Protein 7RZB (pdb70)

Sequence (138 aa):
MKEIAQQMRGEELTQNGFTSLETSEAVSEYMNQVNADDDTTFVVINSTCGCCAAGLARPAAVAVATQNEHRPTNTVTVFAGQDKEATATMREFIQQVPSSPSYALFKGRDLVYFMPREFIEGRDINDIAMDLKDAFDENCK

B-factor: mean 36.08, std 10.9, range [20.76, 84.13]

CATH classification: 3.40.30.10

Radius of gyration: 13.45 Å; Cα contacts (8 Å, |Δi|>4): 243; chains: 1; bounding box: 29×36×35 Å

Foldseek 3Di:
DVVQVVVLVCLQVVQAAAEQQALVSLCVVLVPDDQAFKEKEWAAERDDVLNVLRRVLCSCQQRPAPFHGPHHYYYYPPVRPRNQVNVCVLVVDPDAPRKMWMDRRSHTDDIGHSVNRPPDDSVVVSVVVSVSSVVRGD

Structure (mmCIF, N/CA/C/O backbone):
data_7RZB
#
_entry.id   7RZB
#
_cell.length_a   84.882
_cell.length_b   84.882
_cell.length_c   41.037
_cell.angle_alpha   90.000
_cell.angle_beta   90.000
_cell.angle_gamma   90.000
#
_symmetry.space_group_name_H-M   'P 41 21 2'
#
loop_
_entity.id
_entity.type
_entity.pdbx_description
1 polymer 'Bacillithiol system oxidoreductase, YphP/YqiW family'
2 non-polymer '(2S)-2-{[2-(L-cysteinylamino)-2-deoxy-alpha-D-glucopyranosyl]oxy}butanedioic acid'
3 non-polymer 'PHOSPHATE ION'
4 water water
#
loop_
_atom_site.group_PDB
_atom_site.id
_atom_site.type_symbol
_atom_site.label_atom_id
_atom_site.label_alt_id
_atom_site.label_comp_id
_atom_site.label_asym_id
_ato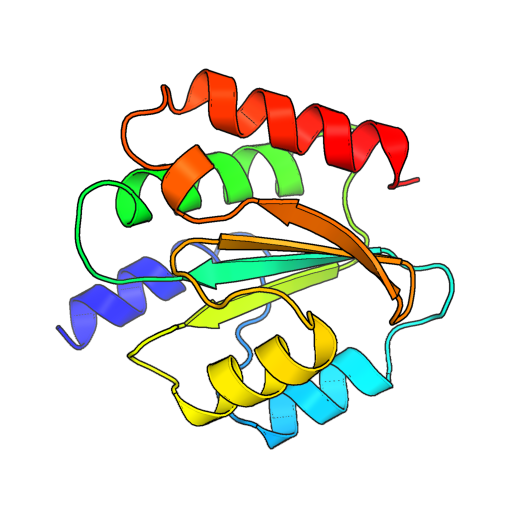m_site.label_entity_id
_atom_site.label_seq_id
_atom_site.pdbx_PDB_ins_code
_atom_site.Cartn_x
_atom_site.Cartn_y
_atom_site.Cartn_z
_atom_site.occupancy
_atom_site.B_iso_or_equiv
_atom_site.auth_seq_id
_atom_site.auth_comp_id
_atom_site.auth_asym_id
_atom_site.auth_atom_id
_atom_site.pdbx_PDB_model_num
ATOM 1 N N . MET A 1 10 ? -13.215 -11.077 15.215 1.00 51.17 8 MET A N 1
ATOM 2 C CA . MET A 1 10 ? -14.133 -10.302 14.386 1.00 55.27 8 MET A CA 1
ATOM 3 C C . MET A 1 10 ? -13.614 -8.883 14.151 1.00 55.03 8 MET A C 1
ATOM 4 O O . MET A 1 10 ? -13.798 -8.323 13.069 1.00 53.22 8 MET A O 1
ATOM 6 N N . LYS A 1 11 ? -12.969 -8.307 15.169 1.00 59.75 9 LYS A N 1
ATOM 7 C CA . LYS A 1 11 ? -12.398 -6.972 15.028 1.00 54.39 9 LYS A CA 1
ATOM 8 C C . LYS A 1 11 ? -11.360 -6.943 13.916 1.00 52.78 9 LYS A C 1
ATOM 9 O O . LYS A 1 11 ? -11.481 -6.175 12.953 1.00 51.94 9 LYS A O 1
ATOM 11 N N . GLU A 1 12 ? -10.326 -7.783 14.034 1.00 46.26 10 GLU A N 1
ATOM 12 C CA . GLU A 1 12 ? -9.280 -7.821 13.018 1.00 49.16 10 GLU A CA 1
ATOM 13 C C . GLU A 1 12 ? -9.813 -8.324 11.683 1.00 40.97 10 GLU A C 1
ATOM 14 O O . GLU A 1 12 ? -9.315 -7.917 10.625 1.00 42.85 10 GLU A O 1
ATOM 16 N N . ILE A 1 13 ? -10.811 -9.212 11.710 1.00 43.46 11 ILE A N 1
ATOM 17 C CA . ILE A 1 13 ? -11.374 -9.739 10.470 1.00 36.55 11 ILE A CA 1
ATOM 18 C C . ILE A 1 13 ? -12.091 -8.638 9.700 1.00 35.43 11 ILE A C 1
ATOM 19 O O . ILE A 1 13 ? -11.861 -8.446 8.499 1.00 32.00 11 ILE A O 1
ATOM 24 N N . ALA A 1 14 ? -12.980 -7.906 10.379 1.00 38.45 12 ALA A N 1
ATOM 25 C CA . ALA A 1 14 ? -13.709 -6.819 9.730 1.00 36.90 12 ALA A CA 1
ATOM 26 C C . ALA A 1 14 ? -12.760 -5.771 9.160 1.00 34.41 12 ALA A C 1
ATOM 27 O O . ALA A 1 14 ? -12.968 -5.272 8.047 1.00 33.39 12 ALA A O 1
ATOM 29 N N . GLN A 1 15 ? -11.700 -5.429 9.897 1.00 35.78 13 GLN A N 1
ATOM 30 C CA . GLN A 1 15 ? -10.764 -4.450 9.360 1.00 34.54 13 GLN A CA 1
ATOM 31 C C . GLN A 1 15 ? -10.044 -4.973 8.123 1.00 34.34 13 GLN A C 1
ATOM 32 O O . GLN A 1 15 ? -9.761 -4.198 7.204 1.00 32.00 13 GLN A O 1
ATOM 38 N N . GLN A 1 16 ? -9.752 -6.277 8.059 1.00 33.64 14 GLN A N 1
ATOM 39 C CA . GLN A 1 16 ? -9.158 -6.801 6.834 1.00 31.77 14 GLN A CA 1
ATOM 40 C C . GLN A 1 16 ? -10.144 -6.734 5.674 1.00 29.13 14 GLN A C 1
ATOM 41 O O . GLN A 1 16 ? -9.769 -6.367 4.553 1.00 29.59 14 GLN A O 1
ATOM 47 N N . MET A 1 17 ? -11.409 -7.082 5.922 1.00 29.96 15 MET A N 1
ATOM 48 C CA . MET A 1 17 ? -12.405 -7.010 4.861 1.00 27.27 15 MET A CA 1
ATOM 49 C C . MET A 1 17 ? -12.644 -5.577 4.414 1.00 31.89 15 MET A C 1
ATOM 50 O O . MET A 1 17 ? -12.905 -5.333 3.228 1.00 25.25 15 MET A O 1
ATOM 55 N N . ARG A 1 18 ? -12.559 -4.627 5.351 1.00 28.97 16 ARG A N 1
ATOM 56 C CA . ARG A 1 18 ? -12.629 -3.217 4.992 1.00 30.21 16 ARG A CA 1
ATOM 57 C C . ARG A 1 18 ? -11.362 -2.787 4.273 1.00 29.66 16 ARG A C 1
ATOM 58 O O . ARG A 1 18 ? -11.426 -2.074 3.266 1.00 26.58 16 ARG A O 1
ATOM 66 N N . GLY A 1 19 ? -10.206 -3.269 4.754 1.00 29.64 17 GLY A N 1
ATOM 67 C CA . GLY A 1 19 ? -8.932 -2.910 4.158 1.00 30.51 17 GLY A CA 1
ATOM 68 C C . GLY A 1 19 ? -8.788 -3.378 2.726 1.00 27.53 17 GLY A C 1
ATOM 69 O O . GLY A 1 19 ? -8.136 -2.719 1.924 1.00 27.84 17 GLY A O 1
ATOM 70 N N A GLU A 1 20 ? -9.400 -4.521 2.389 0.61 25.38 18 GLU A N 1
ATOM 71 N N B GLU A 1 20 ? -9.409 -4.505 2.369 0.39 25.44 18 GLU A N 1
ATOM 72 C CA A GLU A 1 20 ? -9.399 -4.989 1.007 0.61 27.07 18 GLU A CA 1
ATOM 73 C CA B GLU A 1 20 ? -9.321 -4.937 0.978 0.39 27.13 18 GLU A CA 1
ATOM 74 C C A GLU A 1 20 ? -9.900 -3.923 0.048 0.61 27.88 18 GLU A C 1
ATOM 75 C C B GLU A 1 20 ? -9.884 -3.888 0.030 0.39 27.89 18 GLU A C 1
ATOM 76 O O A GLU A 1 20 ? -9.436 -3.848 -1.096 0.61 28.47 18 GLU A O 1
ATOM 77 O O B GLU A 1 20 ? -9.432 -3.780 -1.117 0.39 28.50 18 GLU A O 1
ATOM 88 N N . LEU A 1 21 ? -10.855 -3.098 0.490 1.00 26.23 19 LEU A N 1
ATOM 89 C CA . LEU A 1 21 ? -11.400 -2.009 -0.312 1.00 25.55 19 LEU A CA 1
ATOM 90 C C . LEU A 1 21 ? -10.587 -0.718 -0.169 1.00 26.68 19 LEU A C 1
ATOM 91 O O . LEU A 1 21 ? -10.258 -0.084 -1.174 1.00 26.90 19 LEU A O 1
ATOM 96 N N . THR A 1 22 ? -10.237 -0.328 1.063 1.00 25.59 20 THR A N 1
ATOM 97 C CA . THR A 1 22 ? -9.532 0.937 1.258 1.00 27.05 20 THR A CA 1
ATOM 98 C C . THR A 1 22 ? -8.084 0.865 0.798 1.00 33.03 20 THR A C 1
ATOM 99 O O . THR A 1 22 ? -7.498 1.914 0.496 1.00 34.73 20 THR A O 1
ATOM 103 N N . GLN A 1 23 ? -7.489 -0.329 0.738 1.00 35.48 21 GLN A N 1
ATOM 104 C CA . GLN A 1 23 ? -6.158 -0.456 0.150 1.00 32.79 21 GLN A CA 1
ATOM 105 C C . GLN A 1 23 ? -6.194 -0.393 -1.369 1.00 33.57 21 GLN A C 1
ATOM 106 O O . GLN A 1 23 ? -5.133 -0.426 -1.999 1.00 41.17 21 GLN A O 1
ATOM 112 N N . ASN A 1 24 ? -7.381 -0.299 -1.966 1.00 28.86 22 ASN A N 1
ATOM 113 C CA . ASN A 1 24 ? -7.551 -0.274 -3.412 1.00 27.45 22 ASN A CA 1
ATOM 114 C C . ASN A 1 24 ? -8.497 0.844 -3.824 1.00 31.44 22 ASN A C 1
ATOM 115 O O . ASN A 1 24 ? -9.334 0.687 -4.723 1.00 33.50 22 ASN A O 1
ATOM 120 N N . GLY A 1 25 ? -8.382 1.994 -3.158 1.00 32.18 23 GLY A N 1
ATOM 121 C CA . GLY A 1 25 ? -8.983 3.223 -3.635 1.00 27.99 23 GLY A CA 1
ATOM 122 C C . GLY A 1 25 ? -10.369 3.549 -3.113 1.00 29.18 23 GLY A C 1
ATOM 123 O O . GLY A 1 25 ? -10.876 4.643 -3.407 1.00 31.94 23 GLY A O 1
ATOM 124 N N . PHE A 1 26 ? -11.005 2.657 -2.359 1.00 29.10 24 PHE A N 1
ATOM 125 C CA . PHE A 1 26 ? -12.346 2.944 -1.849 1.00 28.87 24 PHE A CA 1
ATOM 126 C C . PHE A 1 26 ? -12.279 3.793 -0.587 1.00 28.11 24 PHE A C 1
ATOM 127 O O . PHE A 1 26 ? -11.432 3.568 0.288 1.00 31.41 24 PHE A O 1
ATOM 135 N N . THR A 1 27 ? -13.179 4.774 -0.491 1.00 29.45 25 THR A N 1
ATOM 136 C CA . THR A 1 27 ? -13.315 5.575 0.717 1.00 30.29 25 THR A CA 1
ATOM 137 C C . THR A 1 27 ? -14.305 4.905 1.659 1.00 28.33 25 THR A C 1
ATOM 138 O O . THR A 1 27 ? -15.442 4.615 1.267 1.00 27.92 25 THR A O 1
ATOM 142 N N . SER A 1 28 ? -13.876 4.666 2.895 1.00 27.59 26 SER A N 1
ATOM 143 C CA . SER A 1 28 ? -14.720 4.046 3.911 1.00 26.38 26 SER A CA 1
ATOM 144 C C . SER A 1 28 ? -15.561 5.118 4.605 1.00 28.43 26 SER A C 1
ATOM 145 O O . SER A 1 28 ? -15.013 6.069 5.176 1.00 30.17 26 SER A O 1
ATOM 148 N N . LEU A 1 29 ? -16.885 4.968 4.562 1.00 24.93 27 LEU A N 1
ATOM 149 C CA . LEU A 1 29 ? -17.802 5.902 5.221 1.00 24.46 27 LEU A CA 1
ATOM 150 C C . LEU A 1 29 ? -18.412 5.183 6.419 1.00 29.07 27 LEU A C 1
ATOM 151 O O . LEU A 1 29 ? -19.186 4.234 6.253 1.00 27.85 27 LEU A O 1
ATOM 156 N N . GLU A 1 30 ? -18.041 5.610 7.630 1.00 27.55 28 GLU A N 1
ATOM 157 C CA . GLU A 1 30 ? -18.306 4.814 8.822 1.00 26.08 28 GLU A CA 1
ATOM 158 C C . GLU A 1 30 ? -19.249 5.467 9.820 1.00 30.48 28 GLU A C 1
ATOM 159 O O . GLU A 1 30 ? -19.532 4.865 10.864 1.00 30.76 28 GLU A O 1
ATOM 165 N N . THR A 1 31 ? -19.770 6.657 9.521 1.00 30.40 29 THR A N 1
ATOM 166 C CA . THR A 1 31 ? -20.800 7.291 10.326 1.00 29.47 29 THR A CA 1
ATOM 167 C C . THR A 1 31 ? -21.906 7.777 9.405 1.00 28.33 29 THR A C 1
ATOM 168 O O . THR A 1 31 ? -21.700 7.950 8.203 1.00 29.44 29 THR A O 1
ATOM 172 N N . SER A 1 32 ? -23.084 8.008 9.993 1.00 29.89 30 SER A N 1
ATOM 173 C CA . SER A 1 32 ? -24.169 8.659 9.261 1.00 25.35 30 SER A CA 1
ATOM 174 C C . SER A 1 32 ? -23.707 9.999 8.691 1.00 28.40 30 SER A C 1
ATOM 175 O O . SER A 1 32 ? -23.936 10.300 7.515 1.00 29.37 30 SER A O 1
ATOM 178 N N . GLU A 1 33 ? -23.032 10.811 9.512 1.00 29.77 31 GLU A N 1
ATOM 179 C CA . GLU A 1 33 ? -22.568 12.118 9.049 1.00 31.93 31 GLU A CA 1
ATOM 180 C C . GLU A 1 33 ? -21.638 11.996 7.847 1.00 26.94 31 GLU A C 1
ATOM 181 O O . GLU A 1 33 ? -21.758 12.755 6.878 1.00 29.15 31 GLU A O 1
ATOM 187 N N . ALA A 1 34 ? -20.706 11.040 7.883 1.00 28.07 32 ALA A N 1
ATOM 188 C CA . ALA A 1 34 ? -19.786 10.878 6.764 1.00 28.46 32 ALA A CA 1
ATOM 189 C C . ALA A 1 34 ? -20.525 10.540 5.473 1.00 27.84 32 ALA A C 1
ATOM 190 O O . ALA A 1 34 ? -20.142 10.997 4.391 1.00 27.52 32 ALA A O 1
ATOM 192 N N . VAL A 1 35 ? -21.568 9.712 5.558 1.00 24.79 33 VAL A N 1
ATOM 193 C CA . VAL A 1 35 ? -22.314 9.360 4.357 1.00 25.16 33 VAL A CA 1
ATOM 194 C C . VAL A 1 35 ? -23.054 10.574 3.813 1.00 25.24 33 VAL A C 1
ATOM 195 O O . VAL A 1 35 ? -23.028 10.849 2.607 1.00 26.98 33 VAL A O 1
ATOM 199 N N . SER A 1 36 ? -23.754 11.299 4.689 1.00 28.05 34 SER A N 1
ATOM 200 C CA . SER A 1 36 ? -24.455 12.507 4.257 1.00 25.90 34 SER A CA 1
ATOM 201 C C . SER A 1 36 ? -23.488 13.508 3.636 1.00 27.12 34 SER A C 1
ATOM 202 O O . SER A 1 36 ? -23.728 14.020 2.537 1.00 27.73 34 SER A O 1
ATOM 205 N N . GLU A 1 37 ? -22.378 13.780 4.324 1.00 25.02 35 GLU A N 1
ATOM 206 C CA . GLU A 1 37 ? -21.405 14.741 3.810 1.00 30.46 35 GLU A CA 1
ATOM 207 C C . GLU A 1 37 ? -20.844 14.298 2.465 1.00 31.43 35 GLU A C 1
ATOM 208 O O . GLU A 1 37 ? -20.641 15.125 1.572 1.00 35.81 35 GLU A O 1
ATOM 214 N N . TYR A 1 38 ? -20.602 12.993 2.289 1.00 25.95 36 TYR A N 1
ATOM 215 C CA . TYR A 1 38 ? -20.081 12.536 1.006 1.00 26.44 36 TYR A CA 1
ATOM 216 C C . TYR A 1 38 ? -21.146 12.602 -0.078 1.00 29.31 36 TYR A C 1
ATOM 217 O O . TYR A 1 38 ? -20.934 13.196 -1.138 1.00 29.07 36 TYR A O 1
ATOM 226 N N . MET A 1 39 ? -22.293 11.955 0.151 1.00 25.22 37 MET A N 1
ATOM 227 C CA . MET A 1 39 ? -23.275 11.830 -0.918 1.00 26.31 37 MET A CA 1
ATOM 228 C C . MET A 1 39 ? -23.934 13.164 -1.255 1.00 30.83 37 MET A C 1
ATOM 229 O O . MET A 1 39 ? -24.339 13.375 -2.402 1.00 30.53 37 MET A O 1
ATOM 234 N N . ASN A 1 40 ? -24.069 14.062 -0.284 1.00 28.89 38 ASN A N 1
ATOM 235 C CA . ASN A 1 40 ? -24.692 15.349 -0.568 1.00 28.84 38 ASN A CA 1
ATOM 236 C C . ASN A 1 40 ? -23.732 16.330 -1.219 1.00 33.77 38 ASN A C 1
ATOM 237 O O . ASN A 1 40 ? -24.141 17.460 -1.515 1.00 33.70 38 ASN A O 1
ATOM 242 N N . GLN A 1 41 ? -22.477 15.927 -1.444 1.00 31.98 39 GLN A N 1
ATOM 243 C CA . GLN A 1 41 ? -21.470 16.782 -2.054 1.00 34.53 39 GLN A CA 1
ATOM 244 C C . GLN A 1 41 ? -20.953 16.254 -3.387 1.00 36.98 39 GLN A C 1
ATOM 245 O O . GLN A 1 41 ? -20.092 16.902 -3.995 1.00 37.08 39 GLN A O 1
ATOM 251 N N . VAL A 1 42 ? -21.425 15.094 -3.854 1.00 29.29 40 VAL A N 1
ATOM 252 C CA . VAL A 1 42 ? -20.993 14.596 -5.156 1.00 33.58 40 VAL A CA 1
ATOM 253 C C . VAL A 1 42 ? -21.501 15.527 -6.253 1.00 38.72 40 VAL A C 1
ATOM 254 O O . VAL A 1 42 ? -22.577 16.132 -6.146 1.00 37.68 40 VAL A O 1
ATOM 258 N N . ASN A 1 43 ? -20.707 15.662 -7.311 1.00 41.77 41 ASN A N 1
ATOM 259 C CA . ASN A 1 43 ? -21.118 16.470 -8.450 1.00 41.05 41 ASN A CA 1
ATOM 260 C C . ASN A 1 43 ? -22.200 15.750 -9.244 1.00 40.13 41 ASN A C 1
ATOM 261 O O . ASN A 1 43 ? -22.253 14.518 -9.292 1.00 36.01 41 ASN A O 1
ATOM 266 N N . ALA A 1 44 ? -23.075 16.539 -9.875 1.00 38.17 42 ALA A N 1
ATOM 267 C CA . ALA A 1 44 ? -24.227 15.971 -10.566 1.00 38.90 42 ALA A CA 1
ATOM 268 C C . ALA A 1 44 ? -23.823 15.051 -11.708 1.00 40.62 42 ALA A C 1
ATOM 269 O O . ALA A 1 44 ? -24.580 14.139 -12.063 1.00 42.06 42 ALA A O 1
ATOM 271 N N . ASP A 1 45 ? -22.649 15.267 -12.299 1.00 47.05 43 ASP A N 1
ATOM 272 C CA . ASP A 1 45 ? -22.214 14.477 -13.443 1.00 48.18 43 ASP A CA 1
ATOM 273 C C . ASP A 1 45 ? -21.278 13.332 -13.078 1.00 44.97 43 ASP A C 1
ATOM 274 O O . ASP A 1 45 ? -20.900 12.560 -13.964 1.00 47.33 43 ASP A O 1
ATOM 279 N N A ASP A 1 46 ? -20.901 13.204 -11.811 0.68 40.13 44 ASP A N 1
ATOM 280 N N B ASP A 1 46 ? -20.877 13.196 -11.817 0.32 40.21 44 ASP A N 1
ATOM 281 C CA A ASP A 1 46 ? -19.991 12.149 -11.403 0.68 40.06 44 ASP A CA 1
ATOM 282 C CA B ASP A 1 46 ? -19.940 12.133 -11.486 0.32 40.04 44 ASP A CA 1
ATOM 283 C C A ASP A 1 46 ? -20.759 10.856 -11.130 0.68 38.62 44 ASP A C 1
ATOM 284 C C B ASP A 1 46 ? -20.680 10.885 -11.012 0.32 38.55 44 ASP A C 1
ATOM 285 O O A ASP A 1 46 ? -21.960 10.861 -10.843 0.68 35.15 44 ASP A O 1
ATOM 286 O O B ASP A 1 46 ? -21.801 10.953 -10.498 0.32 35.78 44 ASP A O 1
ATOM 295 N N . THR A 1 47 ? -20.055 9.733 -11.232 1.00 34.10 45 THR A N 1
ATOM 296 C CA . THR A 1 47 ? -20.634 8.446 -10.868 1.00 33.38 45 THR A CA 1
ATOM 297 C C . THR A 1 47 ? -20.003 7.948 -9.578 1.00 34.36 45 THR A C 1
ATOM 298 O O . THR A 1 47 ? -18.792 8.078 -9.372 1.00 33.93 45 THR A O 1
ATOM 302 N N . THR A 1 48 ? -20.838 7.385 -8.703 1.00 32.41 46 THR A N 1
ATOM 303 C CA . THR A 1 48 ? -20.392 6.930 -7.392 1.00 28.00 46 THR A CA 1
ATOM 304 C C . THR A 1 48 ? -20.782 5.471 -7.223 1.00 26.75 46 THR A C 1
ATOM 305 O O . THR A 1 48 ? -21.971 5.139 -7.218 1.00 28.38 46 THR A O 1
ATOM 309 N N . PHE A 1 49 ? -19.782 4.608 -7.094 1.00 27.81 47 PHE A N 1
ATOM 310 C CA . PHE A 1 49 ? -19.973 3.178 -6.875 1.00 25.12 47 PHE A CA 1
ATOM 311 C C . PHE A 1 49 ? -19.857 2.884 -5.382 1.00 26.84 47 PHE A C 1
ATOM 312 O O . PHE A 1 49 ? -18.874 3.278 -4.742 1.00 26.63 47 PHE A O 1
ATOM 320 N N . VAL A 1 50 ? -20.864 2.201 -4.833 1.00 24.70 48 VAL A N 1
ATOM 321 C CA . VAL A 1 50 ? -20.958 1.897 -3.409 1.00 22.23 48 VAL A CA 1
ATOM 322 C C . VAL A 1 50 ? -20.939 0.387 -3.237 1.00 21.70 48 VAL A C 1
ATOM 323 O O . VAL A 1 50 ? -21.789 -0.316 -3.796 1.00 25.11 48 VAL A O 1
ATOM 327 N N . VAL A 1 51 ? -20.002 -0.109 -2.438 1.00 22.05 49 VAL A N 1
ATOM 328 C CA . VAL A 1 51 ? -20.016 -1.501 -2.011 1.00 21.27 49 VAL A CA 1
ATOM 329 C C . VAL A 1 51 ? -20.558 -1.543 -0.593 1.00 22.50 49 VAL A C 1
ATOM 330 O O . VAL A 1 51 ? -19.981 -0.943 0.323 1.00 23.17 49 VAL A O 1
ATOM 334 N N . ILE A 1 52 ? -21.675 -2.233 -0.407 1.00 23.46 50 ILE A N 1
ATOM 335 C CA . ILE A 1 52 ? -22.185 -2.496 0.928 1.00 21.30 50 ILE A CA 1
ATOM 336 C C . ILE A 1 52 ? -21.552 -3.811 1.370 1.00 23.44 50 ILE A C 1
ATOM 337 O O . ILE A 1 52 ? -21.898 -4.881 0.864 1.00 23.26 50 ILE A O 1
ATOM 342 N N . ASN A 1 53 ? -20.579 -3.724 2.274 1.00 22.49 51 ASN A N 1
ATOM 343 C CA . ASN A 1 53 ? -19.760 -4.852 2.721 1.00 23.95 51 ASN A CA 1
ATOM 344 C C . ASN A 1 53 ? -20.482 -5.683 3.777 1.00 26.08 51 ASN A C 1
ATOM 345 O O . ASN A 1 53 ? -21.433 -5.233 4.417 1.00 27.92 51 ASN A O 1
ATOM 350 N N . SER A 1 54 ? -19.984 -6.907 3.982 1.00 24.76 52 SER A N 1
ATOM 351 C CA . SER A 1 54 ? -20.561 -7.847 4.937 1.00 25.82 52 SER A CA 1
ATOM 352 C C . SER A 1 54 ? -19.454 -8.766 5.441 1.00 27.82 52 SER A C 1
ATOM 353 O O . SER A 1 54 ? -18.478 -9.022 4.735 1.00 28.48 52 SER A O 1
ATOM 356 N N . THR A 1 55 ? -19.613 -9.256 6.668 1.00 31.96 53 THR A N 1
ATOM 357 C CA . THR A 1 55 ? -18.643 -10.195 7.238 1.00 33.32 53 THR A CA 1
ATOM 358 C C . THR A 1 55 ? -19.006 -11.651 7.027 1.00 34.47 53 THR A C 1
ATOM 359 O O . THR A 1 55 ? -18.192 -12.536 7.291 1.00 36.81 53 THR A O 1
ATOM 363 N N . CYS A 1 56 ? -20.216 -11.939 6.581 1.00 35.30 54 CYS A N 1
ATOM 364 C CA . CYS A 1 56 ? -20.667 -13.340 6.796 1.00 37.97 54 CYS A CA 1
ATOM 365 C C . CYS A 1 56 ? -21.113 -13.974 5.516 1.00 42.27 54 CYS A C 1
ATOM 366 O O . CYS A 1 56 ? -21.471 -13.319 4.583 1.00 43.03 54 CYS A O 1
ATOM 369 N N . GLY A 1 57 ? -21.073 -15.302 5.512 1.00 42.51 55 GLY A N 1
ATOM 370 C CA . GLY A 1 57 ? -21.537 -16.084 4.386 1.00 42.75 55 GLY A CA 1
ATOM 371 C C . GLY A 1 57 ? -20.560 -16.089 3.234 1.00 43.53 55 GLY A C 1
ATOM 372 O O . GLY A 1 57 ? -19.486 -15.482 3.301 1.00 40.59 55 GLY A O 1
ATOM 373 N N A CYS A 1 58 ? -20.941 -16.783 2.163 0.48 39.01 56 CYS A N 1
ATOM 374 N N B CYS A 1 58 ? -20.931 -16.776 2.155 0.52 39.01 56 CYS A N 1
ATOM 375 C CA A CYS A 1 58 ? -20.084 -16.878 0.990 0.48 38.41 56 CYS A CA 1
ATOM 376 C CA B CYS A 1 58 ? -20.050 -16.854 0.997 0.52 38.41 56 CYS A CA 1
ATOM 377 C C A CYS A 1 58 ? -20.209 -15.656 0.092 0.48 36.13 56 CYS A C 1
ATOM 378 C C B CYS A 1 58 ? -20.207 -15.654 0.076 0.52 36.14 56 CYS A C 1
ATOM 379 O O A CYS A 1 58 ? -19.234 -15.273 -0.564 0.48 32.16 56 CYS A O 1
ATOM 380 O O B CYS A 1 58 ? -19.254 -15.283 -0.619 0.52 32.15 56 CYS A O 1
ATOM 385 N N . ALA A 1 59 ? -21.387 -15.024 0.062 1.00 31.91 57 ALA A N 1
ATOM 386 C CA . ALA A 1 59 ? -21.603 -13.912 -0.854 1.00 24.65 57 ALA A CA 1
ATOM 387 C C . ALA A 1 59 ? -20.629 -12.770 -0.589 1.00 28.05 57 ALA A C 1
ATOM 388 O O . ALA A 1 59 ? -20.137 -12.143 -1.529 1.00 26.41 57 ALA A O 1
ATOM 390 N N . ALA A 1 60 ? -20.337 -12.499 0.686 1.00 29.19 58 ALA A N 1
ATOM 391 C CA . ALA A 1 60 ? -19.455 -11.397 1.047 1.00 29.61 58 ALA A CA 1
ATOM 392 C C . ALA A 1 60 ? -18.067 -11.602 0.462 1.00 27.82 58 ALA A C 1
ATOM 393 O O . ALA A 1 60 ? -17.460 -10.664 -0.077 1.00 29.45 58 ALA A O 1
ATOM 395 N N . GLY A 1 61 ? -17.574 -12.840 0.520 1.00 26.52 59 GLY A N 1
ATOM 396 C CA . GLY A 1 61 ? -16.279 -13.152 -0.059 1.00 28.88 59 GLY A CA 1
ATOM 397 C C . GLY A 1 61 ? -16.249 -13.082 -1.569 1.00 29.81 59 GLY A C 1
ATOM 398 O O . GLY A 1 61 ? -15.171 -12.934 -2.149 1.00 31.71 59 GLY A O 1
ATOM 399 N N . LEU A 1 62 ? -17.400 -13.206 -2.225 1.00 27.55 60 LEU A N 1
ATOM 400 C CA . LEU A 1 62 ? -17.434 -13.007 -3.669 1.00 25.46 60 LEU A CA 1
ATOM 401 C C . LEU A 1 62 ? -17.476 -11.528 -4.029 1.00 27.09 60 LEU A C 1
ATOM 402 O O . LEU A 1 62 ? -16.893 -11.108 -5.036 1.00 31.89 60 LEU A O 1
ATOM 407 N N . ALA A 1 63 ? -18.160 -10.720 -3.218 1.00 28.79 61 ALA A N 1
ATOM 408 C CA . ALA A 1 63 ? -18.437 -9.346 -3.620 1.00 29.89 61 ALA A CA 1
ATOM 409 C C . ALA A 1 63 ? -17.188 -8.477 -3.631 1.00 24.92 61 ALA A C 1
ATOM 410 O O . ALA A 1 63 ? -17.073 -7.569 -4.468 1.00 26.85 61 ALA A O 1
ATOM 412 N N . ARG A 1 64 ? -16.272 -8.703 -2.692 1.00 26.21 62 ARG A N 1
ATOM 413 C CA . ARG A 1 64 ? -15.085 -7.806 -2.583 1.00 27.04 62 ARG A CA 1
ATOM 414 C C . ARG A 1 64 ? -14.162 -7.904 -3.810 1.00 28.35 62 ARG A C 1
ATOM 415 O O . ARG A 1 64 ? -13.927 -6.855 -4.422 1.00 26.96 62 ARG A O 1
ATOM 423 N N . PRO A 1 65 ? -13.604 -9.072 -4.207 1.00 28.07 63 PRO A N 1
ATOM 424 C CA . PRO A 1 65 ? -12.664 -9.117 -5.328 1.00 28.11 63 PRO A CA 1
ATOM 425 C C . PRO A 1 65 ? -13.256 -8.590 -6.640 1.00 27.85 63 PRO A C 1
ATOM 426 O O . PRO A 1 65 ? -12.573 -7.877 -7.328 1.00 32.55 63 PRO A O 1
ATOM 430 N N . ALA A 1 66 ? -14.496 -8.969 -6.948 1.00 29.26 64 ALA A N 1
ATOM 431 C CA . ALA A 1 66 ? -15.143 -8.510 -8.195 1.00 30.49 64 ALA A CA 1
ATOM 432 C C . ALA A 1 66 ? -15.193 -6.981 -8.196 1.00 30.09 64 ALA A C 1
ATOM 433 O O . ALA A 1 66 ? -14.840 -6.382 -9.218 1.00 30.21 64 ALA A O 1
ATOM 435 N N . ALA A 1 67 ? -15.613 -6.385 -7.078 1.00 27.98 65 ALA A N 1
ATOM 436 C CA . ALA A 1 67 ? -15.748 -4.934 -7.029 1.00 29.41 65 ALA A CA 1
ATOM 437 C C . ALA A 1 67 ? -14.399 -4.239 -7.193 1.00 30.65 65 ALA A C 1
ATOM 438 O O . ALA A 1 67 ? -14.297 -3.238 -7.913 1.00 30.67 65 ALA A O 1
ATOM 440 N N . VAL A 1 68 ? -13.358 -4.743 -6.524 1.00 27.12 66 VAL A N 1
ATOM 441 C CA . VAL A 1 68 ? -12.041 -4.117 -6.618 1.00 27.60 66 VAL A CA 1
ATOM 442 C C . VAL A 1 68 ? -11.489 -4.254 -8.030 1.00 31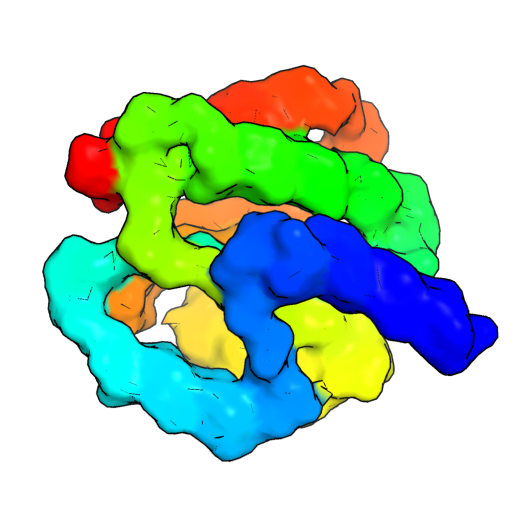.05 66 VAL A C 1
ATOM 443 O O . VAL A 1 68 ? -10.971 -3.293 -8.612 1.00 33.30 66 VAL A O 1
ATOM 447 N N . ALA A 1 69 ? -11.586 -5.455 -8.598 1.00 31.55 67 ALA A N 1
ATOM 448 C CA . ALA A 1 69 ? -11.000 -5.707 -9.907 1.00 33.05 67 ALA A CA 1
ATOM 449 C C . ALA A 1 69 ? -11.633 -4.821 -10.971 1.00 38.09 67 ALA A C 1
ATOM 450 O O . ALA A 1 69 ? -10.931 -4.156 -11.740 1.00 41.54 67 ALA A O 1
ATOM 452 N N . VAL A 1 70 ? -12.961 -4.772 -11.018 1.00 34.64 68 VAL A N 1
ATOM 453 C CA . VAL A 1 70 ? -13.626 -3.999 -12.109 1.00 37.46 68 VAL A CA 1
ATOM 454 C C . VAL A 1 70 ? -13.508 -2.494 -11.869 1.00 38.03 68 VAL A C 1
ATOM 455 O O . VAL A 1 70 ? -13.217 -1.770 -12.819 1.00 40.45 68 VAL A O 1
ATOM 459 N N . ALA A 1 71 ? -13.720 -2.035 -10.633 1.00 33.49 69 ALA A N 1
ATOM 460 C CA . ALA A 1 71 ? -13.739 -0.574 -10.374 1.00 38.97 69 ALA A CA 1
ATOM 461 C C . ALA A 1 71 ? -12.351 0.053 -10.537 1.00 38.73 69 ALA A C 1
ATOM 462 O O . ALA A 1 71 ? -12.279 1.288 -10.602 1.00 40.76 69 ALA A O 1
ATOM 464 N N . THR A 1 72 ? -11.294 -0.757 -10.564 1.00 39.46 70 THR A N 1
ATOM 465 C CA . THR A 1 72 ? -9.933 -0.167 -10.636 1.00 43.57 70 THR A CA 1
ATOM 466 C C . THR A 1 72 ? -9.284 -0.484 -11.984 1.00 48.84 70 THR A C 1
ATOM 467 O O . THR A 1 72 ? -8.277 0.171 -12.303 1.00 51.28 70 THR A O 1
ATOM 471 N N . GLN A 1 73 ? -9.842 -1.425 -12.751 1.00 50.04 71 GLN A N 1
ATOM 472 C CA . GLN A 1 73 ? -9.188 -1.841 -13.985 1.00 51.12 71 GLN A CA 1
ATOM 473 C C . GLN A 1 73 ? -10.004 -1.602 -15.247 1.00 57.19 71 GLN A C 1
ATOM 474 O O . GLN A 1 73 ? -9.419 -1.577 -16.335 1.00 62.51 71 GLN A O 1
ATOM 480 N N . ASN A 1 74 ? -11.323 -1.444 -15.143 1.00 42.47 72 ASN A N 1
ATOM 481 C CA . ASN A 1 74 ? -12.146 -1.276 -16.333 1.00 48.19 72 ASN A CA 1
ATOM 482 C C . ASN A 1 74 ? -11.756 -0.004 -17.082 1.00 53.35 72 ASN A C 1
ATOM 483 O O . ASN A 1 74 ? -11.168 0.921 -16.523 1.00 57.73 72 ASN A O 1
ATOM 488 N N . GLU A 1 75 ? -12.076 0.030 -18.379 1.00 57.29 73 GLU A N 1
ATOM 489 C CA . GLU A 1 75 ? -11.858 1.251 -19.151 1.00 59.11 73 GLU A CA 1
ATOM 490 C C . GLU A 1 75 ? -12.768 2.367 -18.655 1.00 61.09 73 GLU A C 1
ATOM 491 O O . GLU A 1 75 ? -12.309 3.481 -18.372 1.00 62.43 73 GLU A O 1
ATOM 493 N N . HIS A 1 76 ? -14.065 2.050 -18.558 1.00 53.85 74 HIS A N 1
ATOM 494 C CA . HIS A 1 76 ? -15.058 3.019 -18.028 1.00 55.44 74 HIS A CA 1
ATOM 495 C C . HIS A 1 76 ? -15.108 2.803 -16.517 1.00 55.00 74 HIS A C 1
ATOM 496 O O . HIS A 1 76 ? -15.601 1.748 -16.097 1.00 50.98 74 HIS A O 1
ATOM 503 N N . ARG A 1 77 ? -14.598 3.754 -15.741 1.00 50.42 75 ARG A N 1
ATOM 504 C CA . ARG A 1 77 ? -14.544 3.513 -14.282 1.00 47.32 75 ARG A CA 1
ATOM 505 C C . ARG A 1 77 ? -15.367 4.563 -13.512 1.00 44.68 75 ARG A C 1
ATOM 506 O O . ARG A 1 77 ? -15.339 5.718 -13.947 1.00 45.91 75 ARG A O 1
ATOM 514 N N . PRO A 1 78 ? -16.030 4.230 -12.366 1.00 40.77 76 PRO A N 1
ATOM 515 C CA . PRO A 1 78 ? -16.752 5.245 -11.593 1.00 39.48 76 PRO A CA 1
ATOM 516 C C . PRO A 1 78 ? -15.821 6.362 -11.135 1.00 33.56 76 PRO A C 1
ATOM 517 O O . PRO A 1 78 ? -14.641 6.141 -10.837 1.00 37.82 76 PRO A O 1
ATOM 521 N N . THR A 1 79 ? -16.369 7.581 -11.097 1.00 34.05 77 THR A N 1
ATOM 522 C CA . THR A 1 79 ? -15.623 8.724 -10.582 1.00 33.17 77 THR A CA 1
ATOM 523 C C . THR A 1 79 ? -15.202 8.494 -9.137 1.00 35.67 77 THR A C 1
ATOM 524 O O . THR A 1 79 ? -14.058 8.776 -8.757 1.00 31.79 77 THR A O 1
ATOM 528 N N . ASN A 1 80 ? -16.109 7.960 -8.326 1.00 33.52 78 ASN A N 1
ATOM 529 C CA . ASN A 1 80 ? -15.919 7.780 -6.895 1.00 30.08 78 ASN A CA 1
ATOM 530 C C . ASN A 1 80 ? -16.179 6.323 -6.528 1.00 30.86 78 ASN A C 1
ATOM 531 O O . ASN A 1 80 ? -17.068 5.680 -7.095 1.00 31.38 78 ASN A O 1
ATOM 536 N N . THR A 1 81 ? -15.400 5.812 -5.576 1.00 30.80 79 THR A N 1
ATOM 537 C CA . THR A 1 81 ? -15.602 4.475 -5.027 1.00 25.23 79 THR A CA 1
ATOM 538 C C . THR A 1 81 ? -15.639 4.580 -3.512 1.00 26.83 79 THR A C 1
ATOM 539 O O . THR A 1 81 ? -14.678 5.044 -2.893 1.00 29.98 79 THR A O 1
ATOM 543 N N . VAL A 1 82 ? -16.756 4.155 -2.913 1.00 23.88 80 VAL A N 1
ATOM 544 C CA . VAL A 1 82 ? -16.957 4.267 -1.474 1.00 26.01 80 VAL A CA 1
ATOM 545 C C . VAL A 1 82 ? -17.543 2.958 -0.960 1.00 24.30 80 VAL A C 1
ATOM 546 O O . VAL A 1 82 ? -18.030 2.125 -1.726 1.00 24.82 80 VAL A O 1
ATOM 550 N N . THR A 1 83 ? -17.481 2.777 0.354 1.00 23.69 81 THR A N 1
ATOM 551 C CA . THR A 1 83 ? -18.056 1.572 0.939 1.00 24.03 81 THR A CA 1
ATOM 552 C C . THR A 1 83 ? -18.673 1.888 2.297 1.00 25.84 81 THR A C 1
ATOM 553 O O . THR A 1 83 ? -18.174 2.741 3.036 1.00 25.88 81 THR A O 1
ATOM 557 N N . VA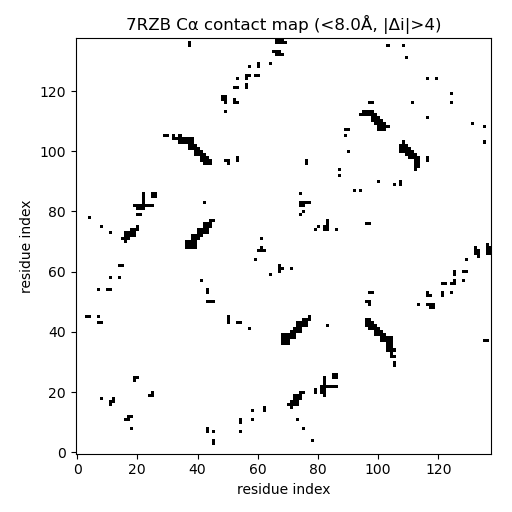L A 1 84 ? -19.782 1.217 2.603 1.00 25.78 82 VAL A N 1
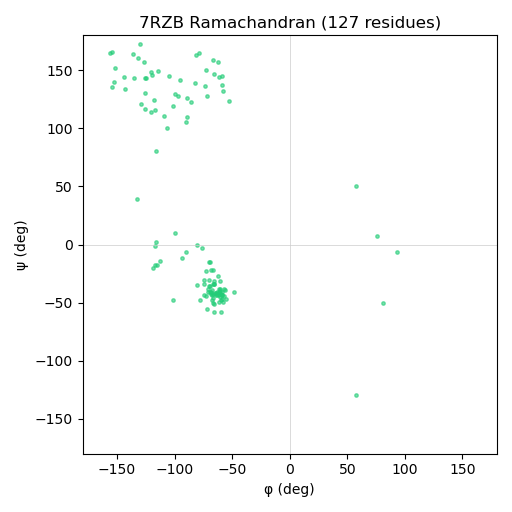ATOM 558 C CA . VAL A 1 84 ? -20.301 1.157 3.962 1.00 24.68 82 VAL A CA 1
ATOM 559 C C . VAL A 1 84 ? -20.332 -0.308 4.367 1.00 24.48 82 VAL A C 1
ATOM 560 O O . VAL A 1 84 ? -20.532 -1.191 3.528 1.00 26.93 82 VAL A O 1
ATOM 564 N N . PHE A 1 85 ? -20.129 -0.569 5.654 1.00 23.72 83 PHE A N 1
ATOM 565 C CA . PHE A 1 85 ? -20.002 -1.936 6.173 1.00 23.70 83 PHE A CA 1
ATOM 566 C C . PHE A 1 85 ? -21.268 -2.310 6.941 1.00 26.16 83 PHE A C 1
ATOM 567 O O . PHE A 1 85 ? -21.427 -1.943 8.109 1.00 28.45 83 PHE A O 1
ATOM 575 N N . ALA A 1 86 ? -22.157 -3.066 6.294 1.00 27.11 84 ALA A N 1
ATOM 576 C CA . ALA A 1 86 ? -23.386 -3.485 6.956 1.00 26.47 84 ALA A CA 1
ATOM 577 C C . ALA A 1 86 ? -23.067 -4.337 8.183 1.00 31.52 84 ALA A C 1
ATOM 578 O O . ALA A 1 86 ? -22.101 -5.109 8.203 1.00 31.43 84 ALA A O 1
ATOM 580 N N . GLY A 1 87 ? -23.879 -4.184 9.219 1.00 29.97 85 GLY A N 1
ATOM 581 C CA . GLY A 1 87 ? -23.609 -4.875 10.482 1.00 33.11 85 GLY A CA 1
ATOM 582 C C . GLY A 1 87 ? -22.576 -4.219 11.374 1.00 39.84 85 GLY A C 1
ATOM 583 O O . GLY A 1 87 ? -22.834 -4.002 12.562 1.00 44.69 85 GLY A O 1
ATOM 584 N N . GLN A 1 88 ? -21.408 -3.880 10.818 1.00 34.27 86 GLN A N 1
ATOM 585 C CA . GLN A 1 88 ? -20.325 -3.267 11.584 1.00 30.98 86 GLN A CA 1
ATOM 586 C C . GLN A 1 88 ? -20.588 -1.788 11.834 1.00 36.78 86 GLN A C 1
ATOM 587 O O . GLN A 1 88 ? -20.450 -1.305 12.963 1.00 36.09 86 GLN A O 1
ATOM 593 N N . ASP A 1 89 ? -20.963 -1.060 10.785 1.00 37.11 87 ASP A N 1
ATOM 594 C CA . ASP A 1 89 ? -21.240 0.376 10.834 1.00 31.17 87 ASP A CA 1
ATOM 595 C C . ASP A 1 89 ? -22.716 0.562 10.490 1.00 31.35 87 ASP A C 1
ATOM 596 O O . ASP A 1 89 ? -23.071 0.884 9.351 1.00 28.23 87 ASP A O 1
ATOM 601 N N . LYS A 1 90 ? -23.578 0.349 11.490 1.00 32.78 88 LYS A N 1
ATOM 602 C CA . LYS A 1 90 ? -25.016 0.284 11.237 1.00 31.19 88 LYS A CA 1
ATOM 603 C C . LYS A 1 90 ? -25.585 1.642 10.833 1.00 29.04 88 LYS A C 1
ATOM 604 O O . LYS A 1 90 ? -26.421 1.725 9.924 1.00 29.51 88 LYS A O 1
ATOM 610 N N . GLU A 1 91 ? -25.167 2.714 1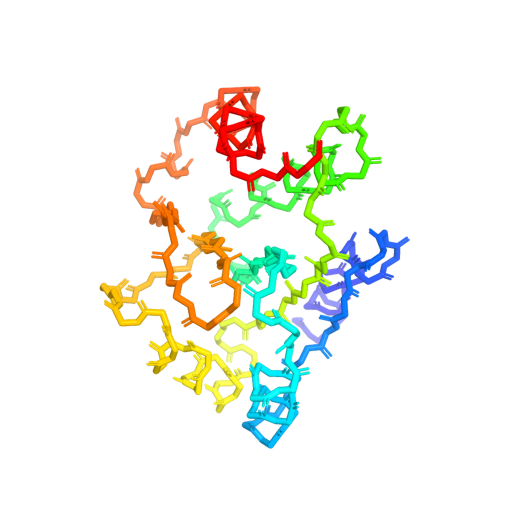1.505 1.00 33.76 89 GLU A N 1
ATOM 611 C CA . GLU A 1 91 ? -25.741 4.024 11.207 1.00 32.06 89 GLU A CA 1
ATOM 612 C C . GLU A 1 91 ? -25.322 4.506 9.823 1.00 29.16 89 GLU A C 1
ATOM 613 O O . GLU A 1 91 ? -26.139 5.074 9.082 1.00 30.41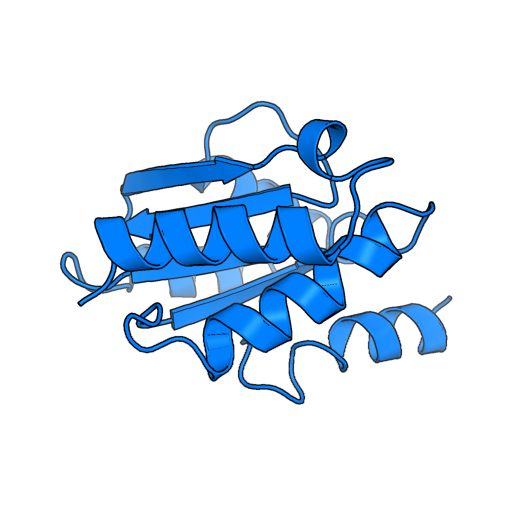 89 GLU A O 1
ATOM 619 N N . ALA A 1 92 ? -24.055 4.289 9.459 1.00 26.23 90 ALA A N 1
ATOM 620 C CA . ALA A 1 92 ? -23.594 4.618 8.113 1.00 25.61 90 ALA A CA 1
ATOM 621 C C . ALA A 1 92 ? -24.365 3.826 7.066 1.00 25.52 90 ALA A C 1
ATOM 622 O O . ALA A 1 92 ? -24.755 4.364 6.026 1.00 25.31 90 ALA A O 1
ATOM 624 N N . THR A 1 93 ? -24.542 2.521 7.302 1.00 26.99 91 THR A N 1
ATOM 625 C CA . THR A 1 93 ? -25.249 1.687 6.335 1.00 25.62 91 THR A CA 1
ATOM 626 C C . THR A 1 93 ? -26.705 2.116 6.193 1.00 24.40 91 THR A C 1
ATOM 627 O O . THR A 1 93 ? -27.232 2.170 5.077 1.00 24.96 91 THR A O 1
ATOM 631 N N . ALA A 1 94 ? -27.366 2.436 7.304 1.00 28.05 92 ALA A N 1
ATOM 632 C CA . ALA A 1 94 ? -28.756 2.887 7.216 1.00 26.32 92 ALA A CA 1
ATOM 633 C C . ALA A 1 94 ? -28.871 4.194 6.433 1.00 26.14 92 ALA A C 1
ATOM 634 O O . ALA A 1 94 ? -29.785 4.363 5.618 1.00 27.39 92 ALA A O 1
ATOM 636 N N . THR A 1 95 ? -27.946 5.131 6.653 1.00 26.30 93 THR A N 1
ATOM 637 C CA . THR A 1 95 ? -28.013 6.397 5.935 1.00 24.20 93 THR A CA 1
ATOM 638 C C . THR A 1 95 ? -27.738 6.209 4.447 1.00 24.96 93 THR A C 1
ATOM 639 O O . THR A 1 95 ? -28.444 6.775 3.608 1.00 24.36 93 THR A O 1
ATOM 643 N N . MET A 1 96 ? -26.728 5.401 4.090 1.00 22.69 94 MET A N 1
ATOM 644 C CA . MET A 1 96 ? -26.538 5.098 2.677 1.00 23.95 94 MET A CA 1
ATOM 645 C C . MET A 1 96 ? -27.801 4.490 2.067 1.00 24.23 94 MET A C 1
ATOM 646 O O . MET A 1 96 ? -28.173 4.816 0.933 1.00 23.43 94 MET A O 1
ATOM 651 N N . ARG A 1 97 ? -28.487 3.623 2.811 1.00 23.16 95 ARG A N 1
ATOM 652 C CA . ARG A 1 97 ? -29.686 2.994 2.260 1.00 25.28 95 ARG A CA 1
ATOM 653 C C . ARG A 1 97 ? -30.811 4.004 2.041 1.00 24.87 95 ARG A C 1
ATOM 654 O O . ARG A 1 97 ? -31.661 3.787 1.169 1.00 25.64 95 ARG A O 1
ATOM 662 N N . GLU A 1 98 ? -30.780 5.145 2.744 1.00 25.47 96 GLU A N 1
ATOM 663 C CA . GLU A 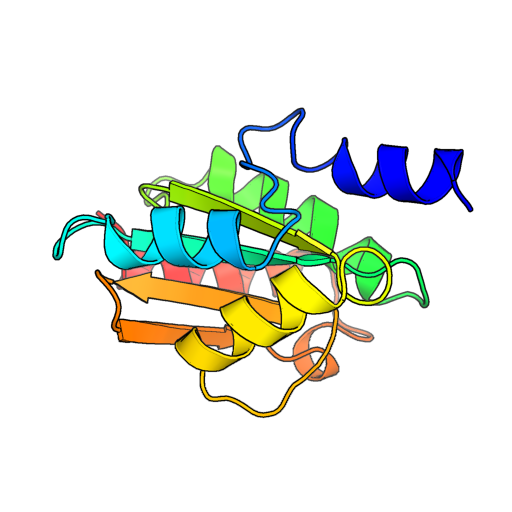1 98 ? -31.733 6.212 2.444 1.00 27.20 96 GLU A CA 1
ATOM 664 C C . GLU A 1 98 ? -31.483 6.809 1.068 1.00 28.12 96 GLU A C 1
ATOM 665 O O . GLU A 1 98 ? -32.431 7.239 0.402 1.00 28.39 96 GLU A O 1
ATOM 671 N N . PHE A 1 99 ? -30.213 6.880 0.635 1.00 26.88 97 PHE A N 1
ATOM 672 C CA . PHE A 1 99 ? -29.942 7.345 -0.722 1.00 25.31 97 PHE A CA 1
ATOM 673 C C . PHE A 1 99 ? -30.285 6.278 -1.752 1.00 26.91 97 PHE A C 1
ATOM 674 O O . PHE A 1 99 ? -30.723 6.606 -2.859 1.00 28.39 97 PHE A O 1
ATOM 682 N N . ILE A 1 100 ? -30.088 4.999 -1.418 1.00 26.75 98 ILE A N 1
ATOM 683 C CA . ILE A 1 100 ? -30.288 3.940 -2.403 1.00 25.43 98 ILE A CA 1
ATOM 684 C C . ILE A 1 100 ? -31.769 3.720 -2.683 1.00 27.13 98 ILE A C 1
ATOM 685 O O . ILE A 1 100 ? -32.171 3.551 -3.841 1.00 29.40 98 ILE A O 1
ATOM 690 N N . GLN A 1 101 ? -32.592 3.690 -1.630 1.00 27.46 99 GLN A N 1
ATOM 691 C CA . GLN A 1 101 ? -34.048 3.500 -1.732 1.00 27.84 99 GLN A CA 1
ATOM 692 C C . GLN A 1 101 ? -34.391 2.199 -2.453 1.00 32.50 99 GLN A C 1
ATOM 693 O O . GLN A 1 101 ? -35.181 2.179 -3.401 1.00 33.42 99 GLN A O 1
ATOM 699 N N . GLN A 1 102 ? -33.775 1.102 -2.002 1.00 27.16 100 GLN A N 1
ATOM 700 C CA . GLN A 1 102 ? -34.065 -0.235 -2.504 1.00 25.70 100 GLN A CA 1
ATOM 701 C C . GLN A 1 102 ? -34.307 -1.177 -1.329 1.00 25.37 100 GLN A C 1
ATOM 702 O O . GLN A 1 102 ? -34.123 -0.819 -0.163 1.00 26.92 100 GLN A O 1
ATOM 708 N N . VAL A 1 103 ? -34.734 -2.401 -1.632 1.00 26.16 101 VAL A N 1
ATOM 709 C CA . VAL A 1 103 ? -34.777 -3.412 -0.571 1.00 27.49 101 VAL A CA 1
ATOM 710 C C . VAL A 1 103 ? -33.381 -3.577 0.029 1.00 27.31 101 VAL A C 1
ATOM 711 O O . VAL A 1 103 ? -32.395 -3.717 -0.723 1.00 31.08 101 VAL A O 1
ATOM 715 N N . PRO A 1 104 ? -33.227 -3.578 1.354 1.00 26.67 102 PRO A N 1
ATOM 716 C CA . PRO A 1 104 ? -31.889 -3.727 1.941 1.00 25.63 102 PRO A CA 1
ATOM 717 C C . PRO A 1 104 ? -31.369 -5.153 1.833 1.00 24.71 102 PRO A C 1
ATOM 718 O O . PRO A 1 104 ? -32.094 -6.113 2.101 1.00 27.01 102 PRO A O 1
ATOM 722 N N . SER A 1 105 ? -30.093 -5.281 1.458 1.00 24.75 103 SER A N 1
ATOM 723 C CA . SER A 1 105 ? -29.404 -6.567 1.506 1.00 23.21 103 SER A CA 1
ATOM 724 C C . SER A 1 105 ? -27.903 -6.317 1.607 1.00 25.28 103 SER A C 1
ATOM 725 O O . SER A 1 105 ? -27.414 -5.207 1.366 1.00 24.82 103 SER A O 1
ATOM 728 N N . SER A 1 106 ? -27.172 -7.374 1.973 1.00 24.39 104 SER A N 1
ATOM 729 C CA . SER A 1 106 ? -25.717 -7.257 2.095 1.00 24.29 104 SER A CA 1
ATOM 730 C C . SER A 1 106 ? -25.109 -8.631 1.880 1.00 27.08 104 SER A C 1
ATOM 731 O O . SER A 1 106 ? -25.649 -9.628 2.388 1.00 26.36 104 SER A O 1
ATOM 734 N N . PRO A 1 107 ? -24.024 -8.731 1.099 1.00 23.33 105 PRO A N 1
ATOM 735 C CA . PRO A 1 107 ? -23.464 -7.618 0.336 1.00 25.00 105 PRO A CA 1
ATOM 736 C C . PRO A 1 107 ? -24.403 -7.156 -0.772 1.00 28.25 105 PRO A C 1
ATOM 737 O O . PRO A 1 107 ? -25.301 -7.897 -1.183 1.00 25.62 105 PRO A O 1
ATOM 741 N N . SER A 1 108 ? -24.221 -5.926 -1.223 1.00 23.04 106 SER A N 1
ATOM 742 C CA . SER A 1 108 ? -24.955 -5.415 -2.370 1.00 22.84 106 SER A CA 1
ATOM 743 C C . SER A 1 108 ? -24.121 -4.305 -2.997 1.00 22.82 106 SER A C 1
ATOM 744 O O . SER A 1 108 ? -23.145 -3.820 -2.407 1.00 23.50 106 SER A O 1
ATOM 747 N N . TYR A 1 109 ? -24.488 -3.918 -4.217 1.00 24.05 107 TYR A N 1
ATOM 748 C CA . TYR A 1 109 ? -23.777 -2.875 -4.956 1.00 25.59 107 TYR A CA 1
ATOM 749 C C . TYR A 1 109 ? -24.761 -1.790 -5.363 1.00 26.71 107 TYR A C 1
ATOM 750 O O . TYR A 1 109 ? -25.888 -2.091 -5.755 1.00 27.65 107 TYR A O 1
ATOM 759 N N . ALA A 1 110 ? -24.320 -0.533 -5.329 1.00 25.68 108 ALA A N 1
ATOM 760 C CA . ALA A 1 110 ? -25.130 0.549 -5.870 1.00 25.74 108 ALA A CA 1
ATOM 761 C C . ALA A 1 110 ? -24.253 1.460 -6.711 1.00 28.14 108 ALA A C 1
ATOM 762 O O . ALA A 1 110 ? -23.095 1.704 -6.364 1.00 28.72 108 ALA A O 1
ATOM 764 N N . LEU A 1 111 ? -24.810 1.965 -7.811 1.00 27.80 109 LEU A N 1
ATOM 765 C CA . LEU A 1 111 ? -24.126 2.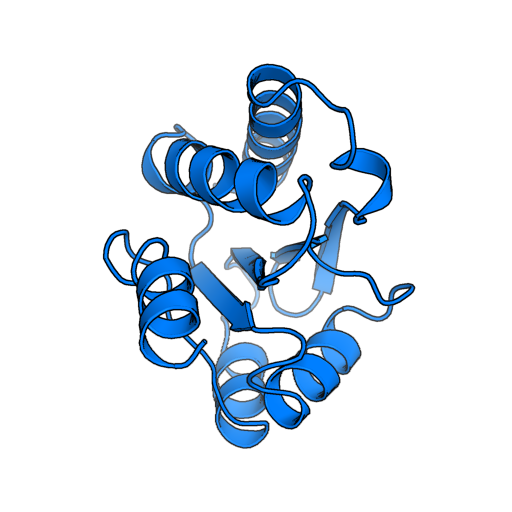929 -8.664 1.00 28.42 109 LEU A CA 1
ATOM 766 C C . LEU A 1 111 ? -25.015 4.151 -8.830 1.00 27.65 109 LEU A C 1
ATOM 767 O O . LEU A 1 111 ? -26.197 4.018 -9.151 1.00 29.99 109 LEU A O 1
ATOM 772 N N . PHE A 1 112 ? -24.440 5.331 -8.609 1.00 28.55 110 PHE A N 1
ATOM 773 C CA . PHE A 1 112 ? -25.139 6.604 -8.691 1.00 32.14 110 PHE A CA 1
ATOM 774 C C . PHE A 1 112 ? -24.587 7.432 -9.842 1.00 34.94 110 PHE A C 1
ATOM 775 O O . PHE A 1 112 ? -23.406 7.334 -10.186 1.00 34.82 110 PHE A O 1
ATOM 783 N N . LYS A 1 113 ? -25.459 8.252 -10.426 1.00 34.13 111 LYS A N 1
ATOM 784 C CA . LYS A 1 113 ? -25.061 9.399 -11.231 1.00 37.00 111 LYS A CA 1
ATOM 785 C C . LYS A 1 113 ? -25.585 10.629 -10.506 1.00 33.46 111 LYS A C 1
ATOM 786 O O . LYS A 1 113 ? -26.799 10.778 -10.346 1.00 35.97 111 LYS A O 1
ATOM 792 N N . GLY A 1 114 ? -24.677 11.488 -10.047 1.00 34.13 112 GLY A N 1
ATOM 793 C CA . GLY A 1 114 ? -25.083 12.483 -9.067 1.00 32.60 112 GLY A CA 1
ATOM 794 C C . GLY A 1 114 ? -25.657 11.771 -7.853 1.00 35.67 112 GLY A C 1
ATOM 795 O O . GLY A 1 114 ? -25.056 10.832 -7.321 1.00 33.68 112 GLY A O 1
ATOM 796 N N . ARG A 1 115 ? -26.846 12.185 -7.415 1.00 33.46 113 ARG A N 1
ATOM 797 C CA . ARG A 1 115 ? -27.516 11.537 -6.293 1.00 34.49 113 ARG A CA 1
ATOM 798 C C . ARG A 1 115 ? -28.595 10.563 -6.740 1.00 32.51 113 ARG A C 1
ATOM 799 O O . ARG A 1 115 ? -29.379 10.087 -5.909 1.00 35.41 113 ARG A O 1
ATOM 807 N N . ASP A 1 116 ? -28.664 10.257 -8.029 1.00 33.19 114 ASP A N 1
ATOM 808 C CA . ASP A 1 116 ? -29.698 9.381 -8.560 1.00 35.45 114 ASP A CA 1
ATOM 809 C C . ASP A 1 116 ? -29.148 7.974 -8.744 1.00 33.98 114 ASP A C 1
ATOM 810 O O . ASP A 1 116 ? -28.085 7.784 -9.348 1.00 33.49 114 ASP A O 1
ATOM 815 N N . LEU A 1 117 ? -29.866 6.994 -8.215 1.00 32.42 115 LEU A N 1
ATOM 816 C CA . LEU A 1 117 ? -29.459 5.607 -8.385 1.00 31.63 115 LEU A CA 1
ATOM 817 C C . LEU A 1 117 ? -29.699 5.173 -9.825 1.00 33.66 115 LEU A C 1
ATOM 818 O O . LEU A 1 117 ? -30.799 5.347 -10.357 1.00 40.53 115 LEU A O 1
ATOM 823 N N . VAL A 1 118 ? -28.670 4.616 -10.460 1.00 32.10 116 VAL A N 1
ATOM 824 C CA . VAL A 1 118 ? -28.794 4.118 -11.824 1.00 35.54 116 VAL A CA 1
ATOM 825 C C . VAL A 1 118 ? -28.601 2.607 -11.932 1.00 38.84 116 VAL A C 1
ATOM 826 O O . VAL A 1 118 ? -29.004 2.024 -12.952 1.00 39.80 116 VAL A O 1
ATOM 830 N N . TYR A 1 119 ? -28.018 1.953 -10.927 1.00 32.51 117 TYR A N 1
ATOM 831 C CA . TYR A 1 119 ? -27.789 0.515 -10.973 1.00 37.57 117 TYR A CA 1
ATOM 832 C C . TYR A 1 119 ? -27.765 -0.033 -9.553 1.00 31.71 117 TYR A C 1
ATOM 833 O O . TYR A 1 119 ? -27.206 0.597 -8.652 1.00 32.45 117 TYR A O 1
ATOM 842 N N . PHE A 1 120 ? -28.363 -1.206 -9.359 1.00 29.64 118 PHE A N 1
ATOM 843 C CA . PHE A 1 120 ? -28.359 -1.854 -8.054 1.00 28.79 118 PHE A CA 1
ATOM 844 C C . PHE A 1 120 ? -28.222 -3.358 -8.229 1.00 30.53 118 PHE A C 1
ATOM 845 O O . PHE A 1 120 ? -28.914 -3.951 -9.063 1.00 33.30 118 PHE A O 1
ATOM 853 N N . MET A 1 121 ? -27.335 -3.975 -7.453 1.00 28.32 119 MET A N 1
ATOM 854 C CA . MET A 1 121 ? -27.230 -5.439 -7.433 1.00 28.42 119 MET A CA 1
ATOM 855 C C . MET A 1 121 ? -27.486 -5.966 -6.030 1.00 25.98 119 MET A C 1
ATOM 856 O O . MET A 1 121 ? -26.680 -5.709 -5.113 1.00 26.31 119 MET A O 1
ATOM 861 N N . PRO A 1 122 ? -28.567 -6.709 -5.814 1.00 25.22 120 PRO A N 1
ATOM 862 C CA . PRO A 1 122 ? -28.860 -7.240 -4.484 1.00 22.36 120 PRO A CA 1
ATOM 863 C C . PRO A 1 122 ? -28.032 -8.471 -4.161 1.00 22.94 120 PRO A C 1
ATOM 864 O O . PRO A 1 122 ? -27.462 -9.128 -5.037 1.00 24.76 120 PRO A O 1
ATOM 868 N N . ARG A 1 123 ? -28.020 -8.802 -2.869 1.00 23.02 121 ARG A N 1
ATOM 869 C CA . ARG A 1 123 ? -27.347 -10.004 -2.391 1.00 23.99 121 ARG A CA 1
ATOM 870 C C . ARG A 1 123 ? -27.712 -11.245 -3.207 1.00 23.74 121 ARG A C 1
ATOM 871 O O . ARG A 1 123 ? -26.849 -12.086 -3.501 1.00 25.05 121 ARG A O 1
ATOM 879 N N . GLU A 1 124 ? -28.982 -11.386 -3.571 1.00 25.71 122 GLU A N 1
ATOM 880 C CA . GLU A 1 124 ? -29.431 -12.624 -4.196 1.00 24.74 122 GLU A CA 1
ATOM 881 C C . GLU A 1 124 ? -28.879 -12.806 -5.601 1.00 24.97 122 GLU A C 1
ATOM 882 O O . GLU A 1 124 ? -28.945 -13.923 -6.137 1.00 25.05 122 GLU A O 1
ATOM 888 N N . PHE A 1 125 ? -28.347 -11.746 -6.208 1.00 27.68 123 PHE A N 1
ATOM 889 C CA . PHE A 1 125 ? -27.691 -11.855 -7.498 1.00 27.23 123 PHE A CA 1
ATOM 890 C C . PHE A 1 125 ? -26.207 -12.137 -7.349 1.00 28.31 123 PHE A C 1
ATOM 891 O O . PHE A 1 125 ? -25.531 -12.361 -8.357 1.00 30.27 123 PHE A O 1
ATOM 899 N N . ILE A 1 126 ? -25.702 -12.121 -6.120 1.00 27.28 124 ILE A N 1
ATOM 900 C CA . ILE A 1 126 ? -24.300 -12.414 -5.817 1.00 27.25 124 ILE A CA 1
ATOM 901 C C . ILE A 1 126 ? -24.134 -13.827 -5.281 1.00 27.56 124 ILE A C 1
ATOM 902 O O . ILE A 1 126 ? -23.264 -14.578 -5.736 1.00 26.76 124 ILE A O 1
ATOM 907 N N . GLU A 1 127 ? -24.974 -14.195 -4.313 1.00 28.17 125 GLU A N 1
ATOM 908 C CA . GLU A 1 127 ? -24.942 -15.511 -3.681 1.00 29.01 125 GLU A CA 1
ATOM 909 C C . GLU A 1 127 ? -24.993 -16.635 -4.712 1.00 29.12 125 GLU A C 1
ATOM 910 O O . GLU A 1 127 ? -25.897 -16.686 -5.553 1.00 28.41 125 GLU A O 1
ATOM 916 N N . GLY A 1 128 ? -23.992 -17.515 -4.665 1.00 30.37 126 GLY A N 1
ATOM 917 C CA . GLY A 1 128 ? -23.948 -18.679 -5.530 1.00 31.92 126 GLY A CA 1
ATOM 918 C C . GLY A 1 128 ? -23.562 -18.402 -6.964 1.00 33.13 126 GLY A C 1
ATOM 919 O O . GLY A 1 128 ? -23.618 -19.321 -7.793 1.00 35.88 126 GLY A O 1
ATOM 920 N N . ARG A 1 129 ? -23.161 -17.176 -7.283 1.00 30.48 127 ARG A N 1
ATOM 921 C CA . ARG A 1 129 ? -22.795 -16.763 -8.630 1.00 26.57 127 ARG A CA 1
ATOM 922 C C . ARG A 1 129 ? -21.283 -16.861 -8.817 1.00 32.74 127 ARG A C 1
ATOM 923 O O . ARG A 1 129 ? -20.518 -16.573 -7.893 1.00 32.18 127 ARG A O 1
ATOM 931 N N . ASP A 1 130 ? -20.847 -17.300 -9.999 1.00 30.48 128 ASP A N 1
ATOM 932 C CA . ASP A 1 130 ? -19.419 -17.302 -10.313 1.00 30.34 128 ASP A CA 1
ATOM 933 C C . ASP A 1 130 ? -18.869 -15.884 -10.219 1.00 33.60 128 ASP A C 1
ATOM 934 O O . ASP A 1 130 ? -19.501 -14.925 -10.673 1.00 33.59 128 ASP A O 1
ATOM 939 N N . ILE A 1 131 ? -17.691 -15.734 -9.613 1.00 31.78 129 ILE A N 1
ATOM 940 C CA . ILE A 1 131 ? -17.120 -14.369 -9.401 1.00 33.30 129 ILE A CA 1
ATOM 941 C C . ILE A 1 131 ? -16.901 -13.679 -10.753 1.00 34.21 129 ILE A C 1
ATOM 942 O O . ILE A 1 131 ? -17.057 -12.450 -10.818 1.00 34.48 129 ILE A O 1
ATOM 947 N N . ASN A 1 132 ? -16.598 -14.451 -11.798 1.00 35.43 130 ASN A N 1
ATOM 948 C CA . ASN A 1 132 ? -16.316 -13.852 -13.125 1.00 37.12 130 ASN A CA 1
ATOM 949 C C . ASN A 1 132 ? -17.610 -13.264 -13.687 1.00 39.14 130 ASN A C 1
ATOM 950 O O . ASN A 1 132 ? -17.543 -12.209 -14.339 1.00 39.23 130 ASN A O 1
ATOM 955 N N . ASP A 1 133 ? -18.742 -13.922 -13.430 1.00 36.08 131 ASP A N 1
ATOM 956 C CA . ASP A 1 133 ? -20.016 -13.412 -13.923 1.00 37.93 131 ASP A CA 1
ATOM 957 C C . ASP A 1 133 ? -20.437 -12.157 -13.170 1.00 37.36 131 ASP A C 1
ATOM 958 O O . ASP A 1 133 ? -20.972 -11.220 -13.774 1.00 37.87 131 ASP A O 1
ATOM 963 N N . ILE A 1 134 ? -20.190 -12.113 -11.855 1.00 34.26 132 ILE A N 1
ATOM 964 C CA . ILE A 1 134 ? -20.458 -10.890 -11.094 1.00 32.53 132 ILE A CA 1
ATOM 965 C C . ILE A 1 134 ? -19.639 -9.737 -11.654 1.00 32.71 132 ILE A C 1
ATOM 966 O O . ILE A 1 134 ? -20.149 -8.630 -11.874 1.00 35.95 132 ILE A O 1
ATOM 971 N N . ALA A 1 135 ? -18.346 -9.981 -11.880 1.00 32.12 133 ALA A N 1
ATOM 972 C CA . ALA A 1 135 ? -17.489 -8.945 -12.445 1.00 33.22 133 ALA A CA 1
ATOM 973 C C . ALA A 1 135 ? -18.027 -8.454 -13.784 1.00 37.13 133 ALA A C 1
ATOM 974 O O . ALA A 1 135 ? -17.973 -7.255 -14.083 1.00 41.01 133 ALA A O 1
ATOM 976 N N . MET A 1 136 ? -18.568 -9.369 -14.594 1.00 36.76 134 MET A N 1
ATOM 977 C CA . MET A 1 136 ? -19.081 -8.991 -15.907 1.00 43.61 134 MET A CA 1
ATOM 978 C C . MET A 1 136 ? -20.276 -8.047 -15.796 1.00 42.09 134 MET A C 1
ATOM 979 O O . MET A 1 136 ? -20.374 -7.079 -16.560 1.00 44.08 134 MET A O 1
ATOM 984 N N . ASP A 1 137 ? -21.202 -8.305 -14.863 1.00 43.26 135 ASP A N 1
ATOM 985 C CA . ASP A 1 137 ? -22.320 -7.377 -14.682 1.00 40.00 135 ASP A CA 1
ATOM 986 C C . ASP A 1 137 ? -21.835 -5.995 -14.273 1.00 39.75 135 ASP A C 1
ATOM 987 O O . ASP A 1 137 ? -22.369 -4.979 -14.735 1.00 41.50 135 ASP A O 1
ATOM 992 N N . LEU A 1 138 ? -20.836 -5.936 -13.389 1.00 40.91 136 LEU A N 1
ATOM 993 C CA . LEU A 1 138 ? -20.283 -4.649 -12.982 1.00 35.95 136 LEU A CA 1
ATOM 994 C C . LEU A 1 138 ? -19.640 -3.935 -14.162 1.00 44.26 136 LEU A C 1
ATOM 995 O O . LEU A 1 138 ? -19.810 -2.723 -14.331 1.00 42.78 136 LEU A O 1
ATOM 1000 N N . LYS A 1 139 ? -18.881 -4.671 -14.981 1.00 43.08 137 LYS A N 1
ATOM 1001 C CA . LYS A 1 139 ? -18.319 -4.084 -16.194 1.00 44.15 137 LYS A CA 1
ATOM 1002 C C . LYS A 1 139 ? -19.413 -3.506 -17.084 1.00 44.70 137 LYS A C 1
ATOM 1003 O O . LYS A 1 139 ? -19.280 -2.388 -17.598 1.00 48.70 137 LYS A O 1
ATOM 1009 N N . ASP A 1 140 ? -20.507 -4.250 -17.269 1.00 40.77 138 ASP A N 1
ATOM 1010 C CA . ASP A 1 140 ? -21.603 -3.748 -18.087 1.00 44.81 138 ASP A CA 1
ATOM 1011 C C . ASP A 1 140 ? -22.194 -2.479 -17.488 1.00 46.95 138 ASP A C 1
ATOM 1012 O O . ASP A 1 140 ? -22.452 -1.506 -18.206 1.00 51.75 138 ASP A O 1
ATOM 1017 N N . ALA A 1 141 ? -22.389 -2.458 -16.167 1.00 45.08 139 ALA A N 1
ATOM 1018 C CA . ALA A 1 141 ? -23.006 -1.296 -15.535 1.00 45.32 139 ALA A CA 1
ATOM 1019 C C . ALA A 1 141 ? -22.101 -0.074 -15.618 1.00 46.68 139 ALA A C 1
ATOM 1020 O O . ALA A 1 141 ? -22.582 1.044 -15.833 1.00 43.74 139 ALA A O 1
ATOM 1022 N N . PHE A 1 142 ? -20.789 -0.261 -15.452 1.00 37.87 140 PHE A N 1
ATOM 1023 C CA . PHE A 1 142 ? -19.879 0.875 -15.568 1.00 42.57 140 PHE A CA 1
ATOM 1024 C C . PHE A 1 142 ? -19.794 1.354 -17.010 1.00 49.09 140 PHE A C 1
ATOM 1025 O O . PHE A 1 142 ? -19.764 2.564 -17.269 1.00 53.60 140 PHE A O 1
ATOM 1033 N N . ASP A 1 143 ? -19.756 0.416 -17.963 1.00 49.36 141 ASP A N 1
ATOM 1034 C CA . ASP A 1 143 ? -19.662 0.786 -19.371 1.00 54.04 141 ASP A CA 1
ATOM 1035 C C . ASP A 1 143 ? -20.859 1.620 -19.801 1.00 56.67 141 ASP A C 1
ATOM 1036 O O . ASP A 1 143 ? -20.715 2.589 -20.555 1.00 61.71 141 ASP A O 1
ATOM 1041 N N . GLU A 1 144 ? -22.049 1.265 -19.317 1.00 48.76 142 GLU A N 1
ATOM 1042 C CA . GLU A 1 144 ? -23.254 1.983 -19.710 1.00 52.98 142 GLU A CA 1
ATOM 1043 C C . GLU A 1 144 ? -23.343 3.351 -19.044 1.00 57.65 142 GLU A C 1
ATOM 1044 O O . GLU A 1 144 ? -23.891 4.290 -19.635 1.00 57.48 142 GLU A O 1
ATOM 1050 N N . ASN A 1 145 ? -22.794 3.502 -17.836 1.00 51.73 143 ASN A N 1
ATOM 1051 C CA . ASN A 1 145 ? -23.060 4.694 -17.044 1.00 48.78 143 ASN A CA 1
ATOM 1052 C C . ASN A 1 145 ? -21.848 5.558 -16.731 1.00 49.12 143 ASN A C 1
ATOM 1053 O O . ASN A 1 145 ? -22.036 6.722 -16.369 1.00 45.08 143 ASN A O 1
ATOM 1058 N N . CYS A 1 146 ? -20.629 5.046 -16.852 1.00 49.20 144 CYS A N 1
ATOM 1059 C CA . CYS A 1 146 ? -19.452 5.821 -16.490 1.00 48.46 144 CYS A CA 1
ATOM 1060 C C . CYS A 1 146 ? -18.722 6.316 -17.735 1.00 61.32 144 CYS A C 1
ATOM 1061 O O . CYS A 1 146 ? -18.678 5.640 -18.766 1.00 62.70 144 CYS A O 1
ATOM 1064 N N . LYS A 1 147 ? -18.149 7.512 -17.627 1.00 59.27 145 LYS A N 1
ATOM 1065 C CA . LYS A 1 147 ? -17.396 8.103 -18.728 1.00 53.90 145 LYS A CA 1
ATOM 1066 C C . LYS A 1 147 ? -16.158 7.265 -19.033 1.00 63.79 145 LYS A C 1
ATOM 1067 O O . LYS A 1 147 ? -15.964 6.805 -20.160 1.00 66.26 145 LYS A O 1
#

Solvent-accessible surface area: 6751 Å² total; per-residue (Å²): 107,90,80,97,4,95,103,30,29,5,50,0,54,138,65,62,7,62,31,8,76,75,44,121,33,0,37,107,59,0,74,143,25,92,88,103,25,5,0,1,0,0,1,2,5,55,83,60,82,0,2,36,33,1,13,62,2,0,25,53,15,6,57,147,11,80,69,115,12,83,28,23,0,4,1,4,12,43,84,21,139,116,0,3,56,12,0,64,123,30,7,146,91,120,89,17,31,1,2,0,0,0,0,91,5,134,102,49,64,54,44,3,27,72,118,124,0,77,71,82,100,64,120,67,0,22,99,33,0,71,80,7,0,51,141,40,7,131

Nearest PDB structures (foldseek):
  7rzb-assembly1_A-2  TM=1.000E+00  e=5.363E-30  Staphylococcus aureus
  3fhk-assembly1_A  TM=9.605E-01  e=5.432E-17  Bacillus subtilis
  2fwg-assembly1_A  TM=6.273E-01  e=3.242E-04  Escherichia coli
  2trc-assembly1_P  TM=5.681E-01  e=1.467E-04  Rattus norvegicus
  8sg8-assembly1_P  TM=6.173E-01  e=1.216E-03  Homo sapiens

InterPro domains:
  IPR009474 Bacilliredoxins BrxB/BrxA [PF06491] (7-144)
  IPR009474 Bacilliredoxins BrxB/BrxA [PTHR40052] (2-145)
  IPR009474 Bacilliredoxins BrxB/BrxA [TIGR04191] (7-144)

Secondary structure (DSSP, 8-state):
-HHHHHHHHHHHHTTTPEE--SHHHHHHHHTTS-TT-EEEEEEE-SSHHHHHHHHHHHHHHHHHSSS--SEEEEEETTTSHHHHHHHHHHH-S---SSEEEEEETTEEEEEE-GGGTTT--HHHHHHHHHHHHHHH--

Organism: Staphylococcus aureus (NCBI:txid1280)